Protein AF-A0A087EDZ1-F1 (afdb_monomer_lite)

Secondary structure (DSSP, 8-state):
-----HHHHHHHTT--TT-TTHHHHHHHHHHHHHHHHHHHHHTTS---HHHHHHHHHHHHHHTTPPPTT-TTPPPPPHHHHHHHHHHHHHHHHHHHHHHHHHHHT-HHHHHHHHHHHHHHHHHHHHHHS-TTS--THHHHHHHIIIIIHHHHHHHHTT--PPP------PPPPPPPP------

pLDDT: mean 78.23, std 20.85, range [36.56, 98.38]

Structure (mmCIF, N/CA/C/O backbone):
data_AF-A0A087EDZ1-F1
#
_entry.id   AF-A0A087EDZ1-F1
#
loop_
_atom_site.group_PDB
_atom_site.id
_atom_site.type_symbol
_atom_site.label_atom_id
_atom_site.label_alt_id
_atom_site.label_comp_id
_atom_site.label_asym_id
_atom_site.label_entity_id
_atom_site.label_seq_id
_atom_site.pdbx_PDB_ins_code
_atom_site.Cartn_x
_atom_site.Cartn_y
_atom_site.Cartn_z
_atom_site.occupancy
_atom_site.B_iso_or_equiv
_atom_site.auth_seq_id
_atom_site.auth_comp_id
_atom_site.auth_asym_id
_atom_site.auth_atom_id
_atom_site.pdbx_PDB_model_num
ATOM 1 N N . MET A 1 1 ? 0.185 36.644 -2.643 1.00 51.53 1 MET A N 1
ATOM 2 C CA . MET A 1 1 ? -0.564 35.379 -2.513 1.00 51.53 1 MET A CA 1
ATOM 3 C C . MET A 1 1 ? -0.133 34.746 -1.208 1.00 51.53 1 MET A C 1
ATOM 5 O O . MET A 1 1 ? 1.006 34.309 -1.118 1.00 51.53 1 MET A O 1
ATOM 9 N N . THR A 1 2 ? -0.971 34.810 -0.178 1.00 64.31 2 THR A N 1
ATOM 10 C CA . THR A 1 2 ? -0.714 34.125 1.093 1.00 64.31 2 THR A CA 1
ATOM 11 C C . THR A 1 2 ? -0.759 32.626 0.812 1.00 64.31 2 THR A C 1
ATOM 13 O O . THR A 1 2 ? -1.761 32.136 0.297 1.00 64.31 2 THR A O 1
ATOM 16 N N . SER A 1 3 ? 0.346 31.916 1.033 1.00 78.31 3 SER A N 1
ATOM 17 C CA . SER A 1 3 ? 0.372 30.458 0.917 1.00 78.31 3 SER A CA 1
ATOM 18 C C . SER A 1 3 ? -0.489 29.879 2.035 1.00 78.31 3 SER A C 1
ATOM 20 O O . SER A 1 3 ? -0.135 30.048 3.200 1.00 78.31 3 SER A O 1
ATOM 22 N N . MET A 1 4 ? -1.602 29.233 1.691 1.00 77.19 4 MET A N 1
ATOM 23 C CA . MET A 1 4 ? -2.371 28.451 2.662 1.00 77.19 4 MET A CA 1
ATOM 24 C C . MET A 1 4 ? -1.485 27.341 3.230 1.00 77.19 4 MET A C 1
ATOM 26 O O . MET A 1 4 ? -0.709 26.722 2.489 1.00 77.19 4 MET A O 1
ATOM 30 N N . SER A 1 5 ? -1.582 27.099 4.533 1.00 83.31 5 SER A N 1
ATOM 31 C CA . SER A 1 5 ? -0.897 25.979 5.172 1.00 83.31 5 SER A CA 1
ATOM 32 C C . SER A 1 5 ? -1.494 24.642 4.701 1.00 83.31 5 SER A C 1
ATOM 34 O O . SER A 1 5 ? -2.606 24.580 4.173 1.00 83.31 5 SER A O 1
ATOM 36 N N . ALA A 1 6 ? -0.760 23.540 4.883 1.00 78.00 6 ALA A N 1
ATOM 37 C CA . ALA A 1 6 ? -1.267 22.208 4.541 1.00 78.00 6 ALA A CA 1
ATOM 38 C C . ALA A 1 6 ? -2.524 21.837 5.353 1.00 78.00 6 ALA A C 1
ATOM 40 O O . ALA A 1 6 ? -3.406 21.154 4.841 1.00 78.00 6 ALA A O 1
ATOM 41 N N . GLU A 1 7 ? -2.614 22.320 6.593 1.00 80.44 7 GLU A N 1
ATOM 42 C CA . GLU A 1 7 ? -3.755 22.111 7.488 1.00 80.44 7 GLU A CA 1
ATOM 43 C C . GLU A 1 7 ? -4.976 22.914 7.026 1.00 80.44 7 GLU A C 1
ATOM 45 O O . GLU A 1 7 ? -6.077 22.375 6.965 1.00 80.44 7 GLU A O 1
ATOM 50 N N . GLU A 1 8 ? -4.779 24.168 6.608 1.00 82.75 8 GLU A N 1
ATOM 51 C CA . GLU A 1 8 ? -5.844 25.007 6.042 1.00 82.75 8 GLU A CA 1
ATOM 52 C C . GLU A 1 8 ? -6.384 24.423 4.729 1.00 82.75 8 GLU A C 1
ATOM 54 O O . GLU A 1 8 ? -7.592 24.415 4.502 1.00 82.75 8 GLU A O 1
ATOM 59 N N . LEU A 1 9 ? -5.505 23.873 3.883 1.00 84.19 9 LEU A N 1
ATOM 60 C CA . LEU A 1 9 ? -5.895 23.171 2.656 1.00 84.19 9 LEU A CA 1
ATOM 61 C C . LEU A 1 9 ? -6.645 21.862 2.930 1.00 84.19 9 LEU A C 1
ATOM 63 O O . LEU A 1 9 ? -7.529 21.490 2.158 1.00 84.19 9 LEU A O 1
ATOM 67 N N . ALA A 1 10 ? -6.279 21.137 3.989 1.00 82.88 10 ALA A N 1
ATOM 68 C CA . ALA A 1 10 ? -6.987 19.928 4.392 1.00 82.88 10 ALA A CA 1
ATOM 69 C C . ALA A 1 10 ? -8.393 20.271 4.905 1.00 82.88 10 ALA A C 1
ATOM 71 O O . ALA A 1 10 ? -9.369 19.677 4.444 1.00 82.88 10 ALA A O 1
ATOM 72 N N . ALA A 1 11 ? -8.501 21.286 5.766 1.00 84.56 11 ALA A N 1
ATOM 73 C CA . ALA A 1 11 ? -9.771 21.760 6.304 1.00 84.56 11 ALA A CA 1
ATOM 74 C C . ALA A 1 11 ? -10.723 22.266 5.204 1.00 84.56 11 ALA A C 1
ATOM 76 O O . ALA A 1 11 ? -11.896 21.900 5.205 1.00 84.56 11 ALA A O 1
ATOM 77 N N . ASP A 1 12 ? -10.219 23.028 4.225 1.00 87.81 12 ASP A N 1
ATOM 78 C CA . ASP A 1 12 ? -10.995 23.490 3.057 1.00 87.81 12 ASP A CA 1
ATOM 79 C C . ASP A 1 12 ? -11.582 22.322 2.241 1.00 87.81 12 ASP A C 1
ATOM 81 O O . ASP A 1 12 ? -12.696 22.389 1.726 1.00 87.81 12 ASP A O 1
ATOM 85 N N . ARG A 1 13 ? -10.866 21.194 2.194 1.00 83.81 13 ARG A N 1
ATOM 86 C CA . ARG A 1 13 ? -11.307 19.958 1.529 1.00 83.81 13 ARG A CA 1
ATOM 87 C C . ARG A 1 13 ? -12.157 19.048 2.420 1.00 83.81 13 ARG A C 1
ATOM 89 O O . ARG A 1 13 ? -12.469 17.931 2.006 1.00 83.81 13 ARG A O 1
ATOM 96 N N . GLY A 1 14 ? -12.515 19.494 3.625 1.00 84.19 14 GLY A N 1
ATOM 97 C CA . GLY A 1 14 ? -13.276 18.706 4.596 1.00 84.19 14 GLY A CA 1
ATOM 98 C C . GLY A 1 14 ? -12.502 17.514 5.165 1.00 84.19 14 GLY A C 1
ATOM 99 O O . GLY A 1 14 ? -13.115 16.523 5.557 1.00 84.19 14 GLY A O 1
ATOM 100 N N . ILE A 1 15 ? -11.168 17.574 5.171 1.00 85.50 15 ILE A N 1
ATOM 101 C CA . ILE A 1 15 ? -10.295 16.530 5.716 1.00 85.50 15 ILE A CA 1
ATOM 102 C C . ILE A 1 15 ? -9.883 16.932 7.130 1.00 85.50 15 ILE A C 1
ATOM 104 O O . ILE A 1 15 ? -9.154 17.907 7.317 1.00 85.50 15 ILE A O 1
ATOM 108 N N . ASP A 1 16 ? -10.299 16.141 8.116 1.00 86.88 16 ASP A N 1
ATOM 109 C CA . ASP A 1 16 ? -9.784 16.253 9.477 1.00 86.88 16 ASP A CA 1
ATOM 110 C C . ASP A 1 16 ? -8.459 15.490 9.599 1.00 86.88 16 ASP A C 1
ATOM 112 O O . ASP A 1 16 ? -8.420 14.261 9.610 1.00 86.88 16 ASP A O 1
ATOM 116 N N . VAL A 1 17 ? -7.354 16.231 9.690 1.00 84.31 17 VAL A N 1
ATOM 117 C CA . VAL A 1 17 ? -5.999 15.669 9.837 1.00 84.31 17 VAL A CA 1
ATOM 118 C C . VAL A 1 17 ? -5.759 14.998 11.192 1.00 84.31 17 VAL A C 1
ATOM 120 O O . VAL A 1 17 ? -4.764 14.285 11.350 1.00 84.31 17 VAL A O 1
ATOM 123 N N . ASN A 1 18 ? -6.645 15.227 12.163 1.00 86.06 18 ASN A N 1
ATOM 124 C CA . ASN A 1 18 ? -6.588 14.612 13.483 1.00 86.06 18 ASN A CA 1
ATOM 125 C C . ASN A 1 18 ? -7.503 13.389 13.603 1.00 86.06 18 ASN A C 1
ATOM 127 O O . ASN A 1 18 ? -7.476 12.738 14.645 1.00 86.06 18 ASN A O 1
ATOM 131 N N . ASP A 1 19 ? -8.266 13.046 12.559 1.00 89.12 19 ASP A N 1
ATOM 132 C CA . ASP A 1 19 ? -9.108 11.854 12.564 1.00 89.12 19 ASP A CA 1
ATOM 133 C C . ASP A 1 19 ? -8.231 10.590 12.686 1.00 89.12 19 ASP A C 1
ATOM 135 O O . ASP A 1 19 ? -7.437 10.294 11.781 1.00 89.12 19 ASP A O 1
ATOM 139 N N . PRO A 1 20 ? -8.369 9.802 13.771 1.00 89.75 20 PRO A N 1
ATOM 140 C CA . PRO A 1 20 ? -7.596 8.580 13.962 1.00 89.75 20 PRO A CA 1
ATOM 141 C C . PRO A 1 20 ? -7.902 7.510 12.908 1.00 89.75 20 PRO A C 1
ATOM 143 O O . PRO A 1 20 ? -7.137 6.555 12.787 1.00 89.75 20 PRO A O 1
ATOM 146 N N . MET A 1 21 ? -8.978 7.646 12.127 1.00 91.62 21 MET A N 1
ATOM 147 C CA . MET A 1 21 ? -9.319 6.754 11.016 1.00 91.62 21 MET A CA 1
ATOM 148 C C . MET A 1 21 ? -8.681 7.171 9.687 1.00 91.62 21 MET A C 1
ATOM 150 O O . MET A 1 21 ? -8.586 6.347 8.771 1.00 91.62 21 MET A O 1
ATOM 154 N N . LEU A 1 22 ? -8.194 8.411 9.567 1.00 92.50 22 LEU A N 1
ATOM 155 C CA . LEU A 1 22 ? -7.619 8.939 8.329 1.00 92.50 22 LEU A CA 1
ATOM 156 C C . LEU A 1 22 ? -6.490 8.058 7.755 1.00 92.50 22 LEU A C 1
ATOM 158 O O . LEU A 1 22 ? -6.500 7.818 6.541 1.00 92.50 22 LEU A O 1
ATOM 162 N N . PRO A 1 23 ? -5.547 7.508 8.553 1.00 94.56 23 PRO A N 1
ATOM 163 C CA . PRO A 1 23 ? -4.495 6.646 8.016 1.00 94.56 23 PRO A CA 1
ATOM 164 C C . PRO A 1 23 ? -5.007 5.400 7.291 1.00 94.56 23 PRO A C 1
ATOM 166 O O . PRO A 1 23 ? -4.379 4.976 6.321 1.00 94.56 23 PRO A O 1
ATOM 169 N N . LEU A 1 24 ? -6.144 4.831 7.711 1.00 94.62 24 LEU A N 1
ATOM 170 C CA . LEU A 1 24 ? -6.744 3.666 7.056 1.00 94.62 24 LEU A CA 1
ATOM 171 C C . LEU A 1 24 ? -7.143 3.996 5.612 1.00 94.62 24 LEU A C 1
ATOM 173 O O . LEU A 1 24 ? -6.886 3.213 4.699 1.00 94.62 24 LEU A O 1
ATOM 177 N N . LYS A 1 25 ? -7.723 5.177 5.386 1.00 94.06 25 LYS A N 1
ATOM 178 C CA . LYS A 1 25 ? -8.086 5.644 4.044 1.00 94.06 25 LYS A CA 1
ATOM 179 C C . LYS A 1 25 ? -6.847 6.000 3.225 1.00 94.06 25 LYS A C 1
ATOM 181 O O . LYS A 1 25 ? -6.674 5.508 2.109 1.00 94.06 25 LYS A O 1
ATOM 186 N N . VAL A 1 26 ? -5.951 6.804 3.801 1.00 95.44 26 VAL A N 1
ATOM 187 C CA . VAL A 1 26 ? -4.753 7.285 3.100 1.00 95.44 26 VAL A CA 1
ATOM 188 C C . VAL A 1 26 ? -3.857 6.117 2.683 1.00 95.44 26 VAL A C 1
ATOM 190 O O . VAL A 1 26 ? -3.381 6.101 1.554 1.00 95.44 26 VAL A O 1
ATOM 193 N N . ALA A 1 27 ? -3.653 5.102 3.528 1.00 97.19 27 ALA A N 1
ATOM 194 C CA . ALA A 1 27 ? -2.810 3.956 3.180 1.00 97.19 27 ALA A CA 1
ATOM 195 C C . ALA A 1 27 ? -3.306 3.212 1.924 1.00 97.19 27 ALA A C 1
ATOM 197 O O . ALA A 1 27 ? -2.503 2.896 1.040 1.00 97.19 27 ALA A O 1
ATOM 198 N N . ALA A 1 28 ? -4.618 2.980 1.809 1.00 96.75 28 ALA A N 1
ATOM 199 C CA . ALA A 1 28 ? -5.206 2.351 0.627 1.00 96.75 28 ALA A CA 1
ATOM 200 C C . ALA A 1 28 ? -5.050 3.212 -0.629 1.00 96.75 28 ALA A C 1
ATOM 202 O O . ALA A 1 28 ? -4.665 2.702 -1.685 1.00 96.75 28 ALA A O 1
ATOM 203 N N . GLU A 1 29 ? -5.304 4.517 -0.520 1.00 97.12 29 GLU A N 1
ATOM 204 C CA . GLU A 1 29 ? -5.149 5.454 -1.635 1.00 97.12 29 GLU A CA 1
ATOM 205 C C . GLU A 1 29 ? -3.694 5.505 -2.116 1.00 97.12 29 GLU A C 1
ATOM 207 O O . GLU A 1 29 ? -3.423 5.363 -3.312 1.00 97.12 29 GLU A O 1
ATOM 212 N N . ARG A 1 30 ? -2.735 5.627 -1.189 1.00 98.19 30 ARG A N 1
ATOM 213 C CA . ARG A 1 30 ? -1.302 5.661 -1.511 1.00 98.19 30 ARG A CA 1
ATOM 214 C C . ARG A 1 30 ? -0.858 4.382 -2.213 1.00 98.19 30 ARG A C 1
ATOM 216 O O . ARG A 1 30 ? -0.194 4.467 -3.247 1.00 98.19 30 ARG A O 1
ATOM 223 N N . LEU A 1 31 ? -1.262 3.210 -1.717 1.00 98.38 31 LEU A N 1
ATOM 224 C CA . LEU A 1 31 ? -0.940 1.941 -2.372 1.00 98.38 31 LEU A CA 1
ATOM 225 C C . LEU A 1 31 ? -1.574 1.834 -3.762 1.00 98.38 31 LEU A C 1
ATOM 227 O O . LEU A 1 31 ? -0.902 1.408 -4.700 1.00 98.38 31 LEU A O 1
ATOM 231 N N . SER A 1 32 ? -2.831 2.255 -3.908 1.00 97.94 32 SER A N 1
ATOM 232 C CA . SER A 1 32 ? -3.552 2.213 -5.186 1.00 97.94 32 SER A CA 1
ATOM 233 C C . SER A 1 32 ? -2.847 3.041 -6.263 1.00 97.94 32 SER A C 1
ATOM 235 O O . SER A 1 32 ? -2.673 2.569 -7.388 1.00 97.94 32 SER A O 1
ATOM 237 N N . ILE A 1 33 ? -2.370 4.239 -5.910 1.00 97.88 33 ILE A N 1
ATOM 238 C CA . ILE A 1 33 ? -1.631 5.118 -6.828 1.00 97.88 33 ILE A CA 1
ATOM 239 C C . ILE A 1 33 ? -0.288 4.497 -7.217 1.00 97.88 33 ILE A C 1
ATOM 241 O O . ILE A 1 33 ? 0.016 4.381 -8.403 1.00 97.88 33 ILE A O 1
ATOM 245 N N . VAL A 1 34 ? 0.516 4.074 -6.239 1.00 98.00 34 VAL A N 1
ATOM 246 C CA . VAL A 1 34 ? 1.853 3.504 -6.494 1.00 98.00 34 VAL A CA 1
ATOM 247 C C . VAL A 1 34 ? 1.750 2.242 -7.346 1.00 98.00 34 VAL A C 1
ATOM 249 O O . VAL A 1 34 ? 2.518 2.069 -8.293 1.00 98.00 34 VAL A O 1
ATOM 252 N N . ARG A 1 35 ? 0.776 1.377 -7.046 1.00 97.44 35 ARG A N 1
ATOM 253 C CA . ARG A 1 35 ? 0.480 0.180 -7.837 1.00 97.44 35 ARG A CA 1
ATOM 254 C C . ARG A 1 35 ? 0.146 0.541 -9.283 1.00 97.44 35 ARG A C 1
ATOM 256 O O . ARG A 1 35 ? 0.673 -0.094 -10.192 1.00 97.44 35 ARG A O 1
ATOM 263 N N . TYR A 1 36 ? -0.712 1.539 -9.500 1.00 96.75 36 TYR A N 1
ATOM 264 C CA . TYR A 1 36 ? -1.082 1.982 -10.845 1.00 96.75 36 TYR A CA 1
ATOM 265 C C . TYR A 1 36 ? 0.125 2.525 -11.618 1.00 96.75 36 TYR A C 1
ATOM 267 O O . TYR A 1 36 ? 0.356 2.126 -12.756 1.00 96.75 36 TYR A O 1
ATOM 275 N N . VAL A 1 37 ? 0.940 3.373 -10.987 1.00 96.25 37 VAL A N 1
ATOM 276 C CA . VAL A 1 37 ? 2.177 3.876 -11.601 1.00 96.25 37 VAL A CA 1
ATOM 277 C C . VAL A 1 37 ? 3.100 2.717 -11.975 1.00 96.25 37 VAL A C 1
ATOM 279 O O . VAL A 1 37 ? 3.597 2.665 -13.097 1.00 96.25 37 VAL A O 1
ATOM 282 N N . PHE A 1 38 ? 3.290 1.751 -11.073 1.00 95.88 38 PHE A N 1
ATOM 283 C CA . PHE A 1 38 ? 4.117 0.579 -11.349 1.00 95.88 38 PHE A CA 1
ATOM 284 C C . PHE A 1 38 ? 3.598 -0.243 -12.531 1.00 95.88 38 PHE A C 1
ATOM 286 O O . PHE A 1 38 ? 4.391 -0.645 -13.379 1.00 95.88 38 PHE A O 1
ATOM 293 N N . LEU A 1 39 ? 2.280 -0.469 -12.595 1.00 94.56 39 LEU A N 1
ATOM 294 C CA . LEU A 1 39 ? 1.630 -1.190 -13.688 1.00 94.56 39 LEU A CA 1
ATOM 295 C C . LEU A 1 39 ? 1.997 -0.565 -15.041 1.00 94.56 39 LEU A C 1
ATOM 297 O O . LEU A 1 39 ? 2.510 -1.264 -15.911 1.00 94.56 39 LEU A O 1
ATOM 301 N N . VAL A 1 40 ? 1.846 0.755 -15.172 1.00 92.44 40 VAL A N 1
ATOM 302 C CA . VAL A 1 40 ? 2.175 1.479 -16.410 1.00 92.44 40 VAL A CA 1
ATOM 303 C C . VAL A 1 40 ? 3.664 1.352 -16.769 1.00 92.44 40 VAL A C 1
ATOM 305 O O . VAL A 1 40 ? 4.000 1.214 -17.944 1.00 92.44 40 VAL A O 1
ATOM 308 N N . GLN A 1 41 ? 4.570 1.335 -15.784 1.00 90.12 41 GLN A N 1
ATOM 309 C CA . GLN A 1 41 ? 6.009 1.173 -16.046 1.00 90.12 41 GLN A CA 1
ATOM 310 C C . GLN A 1 41 ? 6.382 -0.223 -16.566 1.00 90.12 41 GLN A C 1
ATOM 312 O O . GLN A 1 41 ? 7.341 -0.362 -17.326 1.00 90.12 41 GLN A O 1
ATOM 317 N N . VAL A 1 42 ? 5.643 -1.268 -16.177 1.00 88.75 42 VAL A N 1
ATOM 318 C CA . VAL A 1 42 ? 5.933 -2.654 -16.593 1.00 88.75 42 VAL A CA 1
ATOM 319 C C . VAL A 1 42 ? 5.113 -3.118 -17.804 1.00 88.75 42 VAL A C 1
ATOM 321 O O . VAL A 1 42 ? 5.398 -4.185 -18.348 1.00 88.75 42 VAL A O 1
ATOM 324 N N . GLU A 1 43 ? 4.136 -2.325 -18.259 1.00 78.31 43 GLU A N 1
ATOM 325 C CA . GLU A 1 43 ? 3.252 -2.628 -19.400 1.00 78.31 43 GLU A CA 1
ATOM 326 C C . GLU A 1 43 ? 3.939 -2.542 -20.776 1.00 78.31 43 GLU A C 1
ATOM 328 O O . GLU A 1 43 ? 3.461 -3.134 -21.743 1.00 78.31 43 GLU A O 1
ATOM 333 N N . GLY A 1 44 ? 5.097 -1.882 -20.881 1.00 71.56 44 GLY A N 1
ATOM 334 C CA . GLY A 1 44 ? 5.864 -1.767 -22.133 1.00 71.56 44 GLY A CA 1
ATOM 335 C C . GLY A 1 44 ? 6.502 -3.072 -22.646 1.00 71.56 44 GLY A C 1
ATOM 336 O O . GLY A 1 44 ? 7.204 -3.052 -23.657 1.00 71.56 44 GLY A O 1
ATOM 337 N N . GLY A 1 45 ? 6.294 -4.208 -21.968 1.00 71.06 45 GLY A N 1
ATOM 338 C CA . GLY A 1 45 ? 6.838 -5.517 -22.332 1.00 71.06 45 GLY A CA 1
ATOM 339 C C . GLY A 1 45 ? 6.240 -6.668 -21.515 1.00 71.06 45 GLY A C 1
ATOM 340 O O . GLY A 1 45 ? 5.249 -6.521 -20.807 1.00 71.06 45 GLY A O 1
ATOM 341 N N . ILE A 1 46 ? 6.841 -7.859 -21.601 1.00 76.94 46 ILE A N 1
ATOM 342 C CA . ILE A 1 46 ? 6.424 -9.002 -20.777 1.00 76.94 46 ILE A CA 1
ATOM 343 C C . ILE A 1 46 ? 6.949 -8.782 -19.357 1.00 76.94 46 ILE A C 1
ATOM 345 O O . ILE A 1 46 ? 8.116 -9.069 -19.082 1.00 76.94 46 ILE A O 1
ATOM 349 N N . ALA A 1 47 ? 6.079 -8.328 -18.451 1.00 84.50 47 ALA A N 1
ATOM 350 C CA . ALA A 1 47 ? 6.417 -8.205 -17.035 1.00 84.50 47 ALA A CA 1
ATOM 351 C C . ALA A 1 47 ? 7.014 -9.519 -16.505 1.00 84.50 47 ALA A C 1
ATOM 353 O O . ALA A 1 47 ? 6.487 -10.610 -16.772 1.00 84.50 47 ALA A O 1
ATOM 354 N N . SER A 1 48 ? 8.107 -9.415 -15.754 1.00 89.12 48 SER A N 1
ATOM 355 C CA . SER A 1 48 ? 8.761 -10.551 -15.115 1.00 89.12 48 SER A CA 1
ATOM 356 C C . SER A 1 48 ? 7.851 -11.187 -14.060 1.00 89.12 48 SER A C 1
ATOM 358 O O . SER A 1 48 ? 6.926 -10.562 -13.541 1.00 89.12 48 SER A O 1
ATOM 360 N N . ALA A 1 49 ? 8.132 -12.439 -13.691 1.00 90.12 49 ALA A N 1
ATOM 361 C CA . ALA A 1 49 ? 7.372 -13.122 -12.644 1.00 90.12 49 ALA A CA 1
ATOM 362 C C . ALA A 1 49 ? 7.389 -12.359 -11.303 1.00 90.12 49 ALA A C 1
ATOM 364 O O . ALA A 1 49 ? 6.399 -12.380 -10.582 1.00 90.12 49 ALA A O 1
ATOM 365 N N . ALA A 1 50 ? 8.486 -11.661 -10.983 1.00 88.00 50 ALA A N 1
ATOM 366 C CA . ALA A 1 50 ? 8.590 -10.868 -9.759 1.00 88.00 50 ALA A CA 1
ATOM 367 C C . ALA A 1 50 ? 7.699 -9.617 -9.804 1.00 88.00 50 ALA A C 1
ATOM 369 O O . ALA A 1 50 ? 7.010 -9.332 -8.831 1.00 88.00 50 ALA A O 1
ATOM 370 N N . GLN A 1 51 ? 7.666 -8.928 -10.948 1.00 92.75 51 GLN A N 1
ATOM 371 C CA . GLN A 1 51 ? 6.819 -7.751 -11.168 1.00 92.75 51 GLN A CA 1
ATOM 372 C C . GLN A 1 51 ? 5.327 -8.112 -11.114 1.00 92.75 51 GLN A C 1
ATOM 374 O O . GLN A 1 51 ? 4.526 -7.392 -10.528 1.00 92.75 51 GLN A O 1
ATOM 379 N N . ARG A 1 52 ? 4.940 -9.264 -11.675 1.00 92.56 52 ARG A N 1
ATOM 380 C CA . ARG A 1 52 ? 3.555 -9.755 -11.567 1.00 92.56 52 ARG A CA 1
ATOM 381 C C . ARG A 1 52 ? 3.197 -10.130 -10.135 1.00 92.56 52 ARG A C 1
ATOM 383 O O . ARG A 1 52 ? 2.146 -9.736 -9.651 1.00 92.56 52 ARG A O 1
ATOM 390 N N . ALA A 1 53 ? 4.089 -10.836 -9.441 1.00 90.62 53 ALA A N 1
ATOM 391 C CA . ALA A 1 53 ? 3.856 -11.235 -8.058 1.00 90.62 53 ALA A CA 1
ATOM 392 C C . ALA A 1 53 ? 3.728 -10.030 -7.107 1.00 90.62 53 ALA A C 1
ATOM 394 O O . ALA A 1 53 ? 2.927 -10.080 -6.175 1.00 90.62 53 ALA A O 1
ATOM 395 N N . SER A 1 54 ? 4.485 -8.944 -7.320 1.00 93.12 54 SER A N 1
ATOM 396 C CA . SER A 1 54 ? 4.342 -7.726 -6.510 1.00 93.12 54 SER A CA 1
ATOM 397 C C . SER A 1 54 ? 3.006 -7.020 -6.761 1.00 93.12 54 SER A C 1
ATOM 399 O O . SER A 1 54 ? 2.372 -6.587 -5.797 1.00 93.12 54 SER A O 1
ATOM 401 N N . LEU A 1 55 ? 2.537 -6.971 -8.014 1.00 94.31 55 LEU A N 1
ATOM 402 C CA . LEU A 1 55 ? 1.200 -6.471 -8.357 1.00 94.31 55 LEU A CA 1
ATOM 403 C C . LEU A 1 55 ? 0.100 -7.317 -7.704 1.00 94.31 55 LEU A C 1
ATOM 405 O O . LEU A 1 55 ? -0.738 -6.768 -6.990 1.00 94.31 55 LEU A O 1
ATOM 409 N N . GLU A 1 56 ? 0.152 -8.642 -7.851 1.00 92.50 56 GLU A N 1
ATOM 410 C CA . GLU A 1 56 ? -0.811 -9.562 -7.228 1.00 92.50 56 GLU A CA 1
ATOM 411 C C . GLU A 1 56 ? -0.845 -9.422 -5.700 1.00 92.50 56 GLU A C 1
ATOM 413 O O . GLU A 1 56 ? -1.915 -9.460 -5.094 1.00 92.50 56 GLU A O 1
ATOM 418 N N . TYR A 1 57 ? 0.312 -9.225 -5.059 1.00 92.38 57 TYR A N 1
ATOM 419 C CA . TYR A 1 57 ? 0.366 -8.997 -3.617 1.00 92.38 57 TYR A CA 1
ATOM 420 C C . TYR A 1 57 ? -0.289 -7.667 -3.222 1.00 92.38 57 TYR A C 1
ATOM 422 O O . TYR A 1 57 ? -1.068 -7.632 -2.268 1.00 92.38 57 TYR A O 1
ATOM 430 N N . SER A 1 58 ? -0.015 -6.590 -3.964 1.00 95.38 58 SER A N 1
ATOM 431 C CA . SER A 1 58 ? -0.658 -5.294 -3.725 1.00 95.38 58 SER A CA 1
ATOM 432 C C . SER A 1 58 ? -2.179 -5.361 -3.907 1.00 95.38 58 SER A C 1
ATOM 434 O O . SER A 1 58 ? -2.915 -4.857 -3.059 1.00 95.38 58 SER A O 1
ATOM 436 N N . ASP A 1 59 ? -2.656 -6.083 -4.926 1.00 94.69 59 ASP A N 1
ATOM 437 C CA . ASP A 1 59 ? -4.081 -6.365 -5.116 1.00 94.69 59 ASP A CA 1
ATOM 438 C C . ASP A 1 59 ? -4.665 -7.146 -3.950 1.00 94.69 59 ASP A C 1
ATOM 440 O O . ASP A 1 59 ? -5.695 -6.763 -3.408 1.00 94.69 59 ASP A O 1
ATOM 444 N N . ALA A 1 60 ? -4.000 -8.213 -3.510 1.00 89.00 60 ALA A N 1
ATOM 445 C CA . ALA A 1 60 ? -4.483 -9.028 -2.402 1.00 89.00 60 ALA A CA 1
ATOM 446 C C . ALA A 1 60 ? -4.655 -8.225 -1.100 1.00 89.00 60 ALA A C 1
ATOM 448 O O . ALA A 1 60 ? -5.539 -8.542 -0.304 1.00 89.00 60 ALA A O 1
ATOM 449 N N . VAL A 1 61 ? -3.830 -7.195 -0.877 1.00 91.88 61 VAL A N 1
ATOM 450 C CA . VAL A 1 61 ? -3.959 -6.296 0.281 1.00 91.88 61 VAL A CA 1
ATOM 451 C C . VAL A 1 61 ? -5.127 -5.319 0.120 1.00 91.88 61 VAL A C 1
ATOM 453 O O . VAL A 1 61 ? -5.841 -5.081 1.099 1.00 91.88 61 VAL A O 1
ATOM 456 N N . LEU A 1 62 ? -5.331 -4.781 -1.086 1.00 92.62 62 LEU A N 1
ATOM 457 C CA . LEU A 1 62 ? -6.401 -3.823 -1.396 1.00 92.62 62 LEU A CA 1
ATOM 458 C C . LEU A 1 62 ? -7.779 -4.478 -1.550 1.00 92.62 62 LEU A C 1
ATOM 460 O O . LEU A 1 62 ? -8.800 -3.837 -1.305 1.00 92.62 62 LEU A O 1
ATOM 464 N N . ILE A 1 63 ? -7.837 -5.753 -1.938 1.00 88.44 63 ILE A N 1
ATOM 465 C CA . ILE A 1 63 ? -9.098 -6.478 -2.080 1.00 88.44 63 ILE A CA 1
ATOM 466 C C . ILE A 1 63 ? -9.819 -6.524 -0.729 1.00 88.44 63 ILE A C 1
ATOM 468 O O . ILE A 1 63 ? -9.281 -6.956 0.298 1.00 88.44 63 ILE A O 1
ATOM 472 N N . GLY A 1 64 ? -11.076 -6.076 -0.752 1.00 86.94 64 GLY A N 1
ATOM 473 C CA . GLY A 1 64 ? -11.922 -5.994 0.432 1.00 86.94 64 GLY A CA 1
ATOM 474 C C . GLY A 1 64 ? -11.343 -5.081 1.508 1.00 86.94 64 GLY A C 1
ATOM 475 O O . GLY A 1 64 ? -11.501 -5.398 2.685 1.00 86.94 64 GLY A O 1
ATOM 476 N N . TRP A 1 65 ? -10.602 -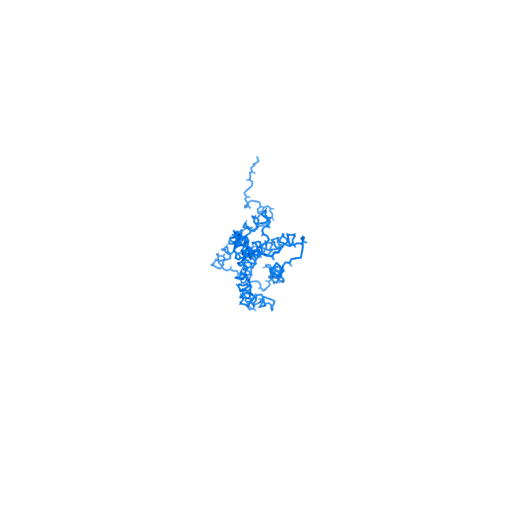4.030 1.134 1.00 92.56 65 TRP A N 1
ATOM 477 C CA . TRP A 1 65 ? -10.220 -2.979 2.075 1.00 92.56 65 TRP A CA 1
ATOM 478 C C . TRP A 1 65 ? -11.481 -2.403 2.732 1.00 92.56 65 TRP A C 1
ATOM 480 O O . TRP A 1 65 ? -12.448 -2.140 2.017 1.00 92.56 65 TRP A O 1
ATOM 490 N N . PRO A 1 66 ? -11.515 -2.263 4.065 1.00 89.94 66 PRO A N 1
ATOM 491 C CA . PRO A 1 66 ? -12.722 -1.835 4.752 1.00 89.94 66 PRO A CA 1
ATOM 492 C C . PRO A 1 66 ? -12.956 -0.329 4.624 1.00 89.94 66 PRO A C 1
ATOM 494 O O . PRO A 1 66 ? -12.009 0.461 4.602 1.00 89.94 66 PRO A O 1
ATOM 497 N N . ASP A 1 67 ? -14.226 0.060 4.650 1.00 88.56 67 ASP A N 1
ATOM 498 C CA . ASP A 1 67 ? -14.606 1.442 4.920 1.00 88.56 67 ASP A CA 1
ATOM 499 C C . ASP A 1 67 ? -14.359 1.780 6.399 1.00 88.56 67 ASP A C 1
ATOM 501 O O . ASP A 1 67 ? -14.442 0.914 7.275 1.00 88.56 67 ASP A O 1
ATOM 505 N N . ALA A 1 68 ? -14.038 3.042 6.694 1.00 87.31 68 ALA A N 1
ATOM 506 C CA . ALA A 1 68 ? -13.692 3.486 8.048 1.00 87.31 68 ALA A CA 1
ATOM 507 C C . ALA A 1 68 ? -14.857 3.376 9.053 1.00 87.31 68 ALA A C 1
ATOM 509 O O . ALA A 1 68 ? -14.624 3.308 10.258 1.00 87.31 68 ALA A O 1
ATOM 510 N N . ASP A 1 69 ? -16.095 3.356 8.562 1.00 87.25 69 ASP A N 1
ATOM 511 C CA . ASP A 1 69 ? -17.331 3.182 9.328 1.00 87.25 69 ASP A CA 1
ATOM 512 C C . ASP A 1 69 ? -17.812 1.720 9.383 1.00 87.25 69 ASP A C 1
ATOM 514 O O . ASP A 1 69 ? -18.846 1.430 9.991 1.00 87.25 69 ASP A O 1
ATOM 518 N N . SER A 1 70 ? -17.059 0.784 8.793 1.00 88.69 70 SER A N 1
ATOM 519 C CA . SER A 1 70 ? -17.373 -0.645 8.834 1.00 88.69 70 SER A CA 1
ATOM 520 C C . SER A 1 70 ? -17.379 -1.183 10.273 1.00 88.69 70 SER A C 1
ATOM 522 O O . SER A 1 70 ? -16.463 -0.892 11.044 1.00 88.69 70 SER A O 1
ATOM 524 N N . PRO A 1 71 ? -18.335 -2.057 10.647 1.00 84.94 71 PRO A N 1
ATOM 525 C CA . PRO A 1 71 ? -18.356 -2.687 11.970 1.00 84.94 71 PRO A CA 1
ATOM 526 C C . PRO A 1 71 ? -17.162 -3.623 12.220 1.00 84.94 71 PRO A C 1
ATOM 528 O O . PRO A 1 71 ? -16.894 -3.987 13.362 1.00 84.94 71 PRO A O 1
ATOM 531 N N . GLU A 1 72 ? -16.451 -4.034 11.166 1.00 82.69 72 GLU A N 1
ATOM 532 C CA . GLU A 1 72 ? -15.233 -4.846 11.264 1.00 82.69 72 GLU A CA 1
ATOM 533 C C . GLU A 1 72 ? -13.981 -4.005 11.561 1.00 82.69 72 GLU A C 1
ATOM 535 O O . GLU A 1 72 ? -12.896 -4.566 11.726 1.00 82.69 72 GLU A O 1
ATOM 540 N N . VAL A 1 73 ? -14.104 -2.675 11.572 1.00 90.12 73 VAL A N 1
ATOM 541 C CA . VAL A 1 73 ? -13.009 -1.743 11.831 1.00 90.12 73 VAL A CA 1
ATOM 542 C C . VAL A 1 73 ? -13.071 -1.269 13.275 1.00 90.12 73 VAL A C 1
ATOM 544 O O . VAL A 1 73 ? -14.063 -0.700 13.730 1.00 90.12 73 VAL A O 1
ATOM 547 N N . ILE A 1 74 ? -11.985 -1.501 14.006 1.00 91.00 74 ILE A N 1
ATOM 548 C CA . ILE A 1 74 ? -11.838 -1.015 15.374 1.00 91.00 74 ILE A CA 1
ATOM 549 C C . ILE A 1 74 ? -11.253 0.395 15.375 1.00 91.00 74 ILE A C 1
ATOM 551 O O . ILE A 1 74 ? -10.392 0.735 14.561 1.00 91.00 74 ILE A O 1
ATOM 555 N N . ARG A 1 75 ? -11.707 1.212 16.327 1.00 88.88 75 ARG A N 1
ATOM 556 C CA . ARG A 1 75 ? -11.017 2.455 16.670 1.00 88.88 75 ARG A CA 1
ATOM 557 C C . ARG A 1 75 ? -9.774 2.103 17.474 1.00 88.88 75 ARG A C 1
ATOM 559 O O . ARG A 1 75 ? -9.831 1.240 18.346 1.00 88.88 75 ARG A O 1
ATOM 566 N N . ILE A 1 76 ? -8.673 2.756 17.140 1.00 88.56 76 ILE A N 1
ATOM 567 C CA . ILE A 1 76 ? -7.379 2.549 17.781 1.00 88.56 76 ILE A CA 1
ATOM 568 C C . ILE A 1 76 ? -7.160 3.593 18.872 1.00 88.56 76 ILE A C 1
ATOM 570 O O . ILE A 1 76 ? -7.592 4.738 18.740 1.00 88.56 76 ILE A O 1
ATOM 574 N N . GLU A 1 77 ? -6.489 3.177 19.938 1.00 88.44 77 GLU A N 1
ATOM 575 C CA . GLU A 1 77 ? -6.107 4.044 21.054 1.00 88.44 77 GLU A CA 1
ATOM 576 C C . GLU A 1 77 ? -4.848 4.868 20.709 1.00 88.44 77 GLU A C 1
ATOM 578 O O . GLU A 1 77 ? -4.154 4.589 19.726 1.00 88.44 77 GLU A O 1
ATOM 583 N N . GLU A 1 78 ? -4.529 5.890 21.508 1.00 84.69 78 GLU A N 1
ATOM 584 C CA . GLU A 1 78 ? -3.420 6.827 21.230 1.00 84.69 78 GLU A CA 1
ATOM 585 C C . GLU A 1 78 ? -2.054 6.123 21.088 1.00 84.69 78 GLU A C 1
ATOM 587 O O . GLU A 1 78 ? -1.259 6.437 20.201 1.00 84.69 78 GLU A O 1
ATOM 592 N N . ASP A 1 79 ? -1.779 5.119 21.921 1.00 83.94 79 ASP A N 1
ATOM 593 C CA . ASP A 1 79 ? -0.535 4.341 21.877 1.00 83.94 79 ASP A CA 1
ATOM 594 C C . ASP A 1 79 ? -0.404 3.527 20.577 1.00 83.94 79 ASP A C 1
ATOM 596 O O . ASP A 1 79 ? 0.663 3.475 19.959 1.00 83.94 79 ASP A O 1
ATOM 600 N N . GLN A 1 80 ? -1.508 2.944 20.114 1.00 87.75 80 GLN A N 1
ATOM 601 C CA . GLN A 1 80 ? -1.601 2.245 18.834 1.00 87.75 80 GLN A CA 1
ATOM 602 C C . GLN A 1 80 ? -1.514 3.215 17.651 1.00 87.75 80 GLN A C 1
ATOM 604 O O . GLN A 1 80 ? -0.944 2.876 16.607 1.00 87.75 80 GLN A O 1
ATOM 609 N N . TYR A 1 81 ? -2.034 4.431 17.813 1.00 90.81 81 TYR A N 1
ATOM 610 C CA . TYR A 1 81 ? -1.985 5.474 16.797 1.00 90.81 81 TYR A CA 1
ATOM 611 C C . TYR A 1 81 ? -0.555 5.932 16.501 1.00 90.81 81 TYR A C 1
ATOM 613 O O . TYR A 1 81 ? -0.203 6.126 15.333 1.00 90.81 81 TYR A O 1
ATOM 621 N N . HIS A 1 82 ? 0.311 6.001 17.516 1.00 90.50 82 HIS A N 1
ATOM 622 C CA . HIS A 1 82 ? 1.740 6.248 17.309 1.00 90.50 82 HIS A CA 1
ATOM 623 C C . HIS A 1 82 ? 2.380 5.209 16.376 1.00 90.50 82 HIS A C 1
ATOM 625 O O . HIS A 1 82 ? 3.064 5.586 15.421 1.00 90.50 82 HIS A O 1
ATOM 631 N N . ALA A 1 83 ? 2.097 3.918 16.576 1.00 91.00 83 ALA A N 1
ATOM 632 C CA . ALA A 1 83 ? 2.609 2.859 15.703 1.00 91.00 83 ALA A CA 1
ATOM 633 C C . ALA A 1 83 ? 2.082 2.989 14.261 1.00 91.00 83 ALA A C 1
ATOM 635 O O . ALA A 1 83 ? 2.833 2.817 13.296 1.00 91.00 83 ALA A O 1
ATOM 636 N N . VAL A 1 84 ? 0.806 3.354 14.092 1.00 94.44 84 VAL A N 1
ATOM 637 C CA . VAL A 1 84 ? 0.233 3.633 12.766 1.00 94.44 84 VAL A CA 1
ATOM 638 C C . VAL A 1 84 ? 0.951 4.802 12.094 1.00 94.44 84 VAL A C 1
ATOM 640 O O . VAL A 1 84 ? 1.325 4.687 10.924 1.00 94.44 84 VAL A O 1
ATOM 643 N N . ARG A 1 85 ? 1.214 5.900 12.814 1.00 93.81 85 ARG A N 1
ATOM 644 C CA . ARG A 1 85 ? 1.967 7.036 12.262 1.00 93.81 85 ARG A CA 1
ATOM 645 C C . ARG A 1 85 ? 3.371 6.637 11.814 1.00 93.81 85 ARG A C 1
ATOM 647 O O . ARG A 1 85 ? 3.797 7.072 10.745 1.00 93.81 85 ARG A O 1
ATOM 654 N N . GLU A 1 86 ? 4.067 5.788 12.566 1.00 94.69 86 GLU A N 1
ATOM 655 C CA . GLU A 1 86 ? 5.381 5.273 12.161 1.00 94.69 86 GLU A CA 1
ATOM 656 C C . GLU A 1 86 ? 5.300 4.461 10.862 1.00 94.69 86 GLU A C 1
ATOM 658 O O . GLU A 1 86 ? 6.105 4.666 9.946 1.00 94.69 86 GLU A O 1
ATOM 663 N N . TYR A 1 87 ? 4.304 3.577 10.729 1.00 94.88 87 TYR A N 1
ATOM 664 C CA . TYR A 1 87 ? 4.091 2.840 9.481 1.00 94.88 87 TYR A CA 1
ATOM 665 C C . TYR A 1 87 ? 3.804 3.768 8.304 1.00 94.88 87 TYR A C 1
ATOM 667 O O . TYR A 1 87 ? 4.383 3.565 7.232 1.00 94.88 87 TYR A O 1
ATOM 675 N N . MET A 1 88 ? 2.981 4.799 8.506 1.00 96.88 88 MET A N 1
ATOM 676 C CA . MET A 1 88 ? 2.692 5.808 7.486 1.00 96.88 88 MET A CA 1
ATOM 677 C C . MET A 1 88 ? 3.951 6.589 7.099 1.00 96.88 88 MET A C 1
ATOM 679 O O . MET A 1 88 ? 4.247 6.733 5.916 1.00 96.88 88 MET A O 1
ATOM 683 N N . GLN A 1 89 ? 4.753 7.029 8.067 1.00 97.00 89 GLN A N 1
ATOM 684 C CA . GLN A 1 89 ? 5.978 7.780 7.797 1.00 97.00 89 GLN A CA 1
ATOM 685 C C . GLN A 1 89 ? 7.001 6.948 7.011 1.00 97.00 89 GLN A C 1
ATOM 687 O O . GLN A 1 89 ? 7.623 7.448 6.071 1.00 97.00 89 GLN A O 1
ATOM 692 N N . VAL A 1 90 ? 7.177 5.673 7.367 1.00 97.12 90 VAL A N 1
ATOM 693 C CA . VAL A 1 90 ? 8.070 4.761 6.635 1.00 97.12 90 VAL A CA 1
ATOM 694 C C . VAL A 1 90 ? 7.519 4.452 5.240 1.00 97.12 90 VAL A C 1
ATOM 696 O O . VAL A 1 90 ? 8.285 4.400 4.276 1.00 97.12 90 VAL A O 1
ATOM 699 N N . MET A 1 91 ? 6.201 4.283 5.105 1.00 98.00 91 MET A N 1
ATOM 700 C CA . MET A 1 91 ? 5.545 4.119 3.806 1.00 98.00 91 MET A CA 1
ATOM 701 C C . MET A 1 91 ? 5.843 5.311 2.891 1.00 98.00 91 MET A C 1
ATOM 703 O O . MET A 1 91 ? 6.281 5.110 1.762 1.00 98.00 91 MET A O 1
ATOM 707 N N . GLU A 1 92 ? 5.697 6.539 3.388 1.00 98.25 92 GLU A N 1
ATOM 708 C CA . GLU A 1 92 ? 5.978 7.756 2.622 1.00 98.25 92 GLU A CA 1
ATOM 709 C C . GLU A 1 92 ? 7.447 7.863 2.182 1.00 98.25 92 GLU A C 1
ATOM 711 O O . GLU A 1 92 ? 7.730 8.245 1.045 1.00 98.25 92 GLU A O 1
ATOM 716 N N . GLN A 1 93 ? 8.399 7.438 3.020 1.00 98.31 93 GLN A N 1
ATOM 717 C CA . GLN A 1 93 ? 9.816 7.358 2.632 1.00 98.31 93 GLN A CA 1
ATOM 718 C C . GLN A 1 93 ? 10.051 6.364 1.485 1.00 98.31 93 GLN A C 1
ATOM 720 O O . GLN A 1 93 ? 10.841 6.629 0.568 1.00 98.31 93 GLN A O 1
ATOM 725 N N . TYR A 1 94 ? 9.358 5.223 1.506 1.00 98.19 94 TYR A N 1
ATOM 726 C CA . TYR A 1 94 ? 9.413 4.272 0.400 1.00 98.19 94 TYR A CA 1
ATOM 727 C C . TYR A 1 94 ? 8.751 4.820 -0.859 1.00 98.19 94 TYR A C 1
ATOM 729 O O . TYR A 1 94 ? 9.304 4.623 -1.937 1.00 98.19 94 TYR A O 1
ATOM 737 N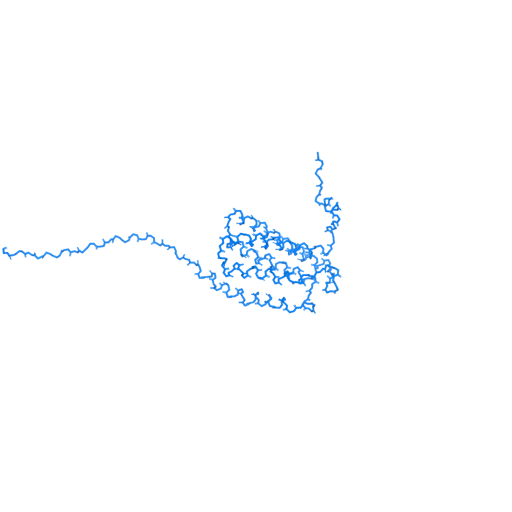 N . ILE A 1 95 ? 7.651 5.567 -0.753 1.00 98.38 95 ILE A N 1
ATOM 738 C CA . ILE A 1 95 ? 7.027 6.212 -1.917 1.00 98.38 95 ILE A CA 1
ATOM 739 C C . ILE A 1 95 ? 7.964 7.260 -2.524 1.00 98.38 95 ILE A C 1
ATOM 741 O O . ILE A 1 95 ? 8.146 7.285 -3.738 1.00 98.38 95 ILE A O 1
ATOM 745 N N . ALA A 1 96 ? 8.641 8.067 -1.705 1.00 98.31 96 ALA A N 1
ATOM 746 C CA . ALA A 1 96 ? 9.640 9.013 -2.200 1.00 98.31 96 ALA A CA 1
ATOM 747 C C . ALA A 1 96 ? 10.790 8.305 -2.945 1.00 98.31 96 ALA A C 1
ATOM 749 O O . ALA A 1 96 ? 11.236 8.768 -3.998 1.00 98.31 96 ALA A O 1
ATOM 750 N N . SER A 1 97 ? 11.238 7.155 -2.430 1.00 97.81 97 SER A N 1
ATOM 751 C CA . SER A 1 97 ? 12.246 6.316 -3.093 1.00 97.81 97 SER A CA 1
ATOM 752 C C . SER A 1 97 ? 11.720 5.714 -4.400 1.00 97.81 97 SER A C 1
ATOM 754 O O . SER A 1 97 ? 12.421 5.750 -5.409 1.00 97.81 97 SER A O 1
ATOM 756 N N . PHE A 1 98 ? 10.476 5.231 -4.398 1.00 98.06 98 PHE A N 1
ATOM 757 C CA . PHE A 1 98 ? 9.784 4.690 -5.566 1.00 98.06 98 PHE A CA 1
ATOM 758 C C . PHE A 1 98 ? 9.674 5.734 -6.682 1.00 98.06 98 PHE A C 1
ATOM 760 O O . PHE A 1 98 ? 10.045 5.455 -7.817 1.00 98.06 98 PHE A O 1
ATOM 767 N N . SER A 1 99 ? 9.257 6.963 -6.363 1.00 97.75 99 SER A N 1
ATOM 768 C CA . SER A 1 99 ? 9.174 8.063 -7.334 1.00 97.75 99 SER A CA 1
ATOM 769 C C . SER A 1 99 ? 10.535 8.485 -7.888 1.00 97.75 99 SER A C 1
ATOM 771 O O . SER A 1 99 ? 10.612 9.020 -8.990 1.00 97.75 99 SER A O 1
ATOM 773 N N . ARG A 1 100 ? 11.630 8.288 -7.143 1.00 97.94 100 ARG A N 1
ATOM 774 C CA . ARG A 1 100 ? 12.979 8.490 -7.691 1.00 97.94 100 ARG A CA 1
ATOM 775 C C . ARG A 1 100 ? 13.321 7.391 -8.699 1.00 97.94 100 ARG A C 1
ATOM 777 O O . ARG A 1 100 ? 13.736 7.717 -9.805 1.00 97.94 100 ARG A O 1
ATOM 784 N N . MET A 1 101 ? 13.097 6.129 -8.334 1.00 97.06 101 MET A N 1
ATOM 785 C CA . MET A 1 101 ? 13.353 4.970 -9.201 1.00 97.06 101 MET A CA 1
ATOM 786 C C . MET A 1 101 ? 12.519 5.011 -10.485 1.00 97.06 101 MET A C 1
ATOM 788 O O . MET A 1 101 ? 13.024 4.671 -11.549 1.00 97.06 101 MET A O 1
ATOM 792 N N . GLU A 1 102 ? 11.278 5.497 -10.406 1.00 96.44 102 GLU A N 1
ATOM 793 C CA . GLU A 1 102 ? 10.424 5.752 -11.570 1.00 96.44 102 GLU A CA 1
ATOM 794 C C . GLU A 1 102 ? 11.118 6.665 -12.590 1.00 96.44 102 GLU A C 1
ATOM 796 O O . GLU A 1 102 ? 11.189 6.335 -13.771 1.00 96.44 102 GLU A O 1
ATOM 801 N N . ARG A 1 103 ? 11.686 7.792 -12.142 1.00 96.25 103 ARG A N 1
ATOM 802 C CA . ARG A 1 103 ? 12.393 8.739 -13.026 1.00 96.25 103 ARG A CA 1
ATOM 803 C C . ARG A 1 103 ? 13.676 8.153 -13.609 1.00 96.25 103 ARG A C 1
ATOM 805 O O . ARG A 1 103 ? 14.101 8.568 -14.681 1.00 96.25 103 ARG A O 1
ATOM 812 N N . GLU A 1 104 ? 14.300 7.230 -12.886 1.00 95.25 104 GLU A N 1
ATOM 813 C CA . GLU A 1 104 ? 15.511 6.519 -13.304 1.00 95.25 104 GLU A CA 1
ATOM 814 C C . GLU A 1 104 ? 15.199 5.321 -14.221 1.00 95.25 104 GLU A C 1
ATOM 816 O O . GLU A 1 104 ? 16.113 4.772 -14.836 1.00 95.25 104 GLU A O 1
ATOM 821 N N . GLY A 1 105 ? 13.924 4.924 -14.343 1.00 92.56 105 GLY A N 1
ATOM 822 C CA . GLY A 1 105 ? 13.502 3.735 -15.085 1.00 92.56 105 GLY A CA 1
ATOM 823 C C . GLY A 1 105 ? 13.900 2.413 -14.413 1.00 92.56 105 GLY A C 1
ATOM 824 O O . GLY A 1 105 ? 13.989 1.384 -15.085 1.00 92.56 105 GLY A O 1
ATOM 825 N N . ASP A 1 106 ? 14.163 2.418 -13.102 1.00 94.50 106 ASP A N 1
ATOM 826 C CA . ASP A 1 106 ? 14.599 1.238 -12.346 1.00 94.50 106 ASP A CA 1
ATOM 827 C C . ASP A 1 106 ? 13.409 0.356 -11.931 1.00 94.50 106 ASP A C 1
ATOM 829 O O . ASP A 1 106 ? 12.966 0.343 -10.781 1.00 94.50 106 ASP A O 1
ATOM 833 N N . ALA A 1 107 ? 12.880 -0.411 -12.886 1.00 92.19 107 ALA A N 1
ATOM 834 C CA . ALA A 1 107 ? 11.727 -1.281 -12.653 1.00 92.19 107 ALA A CA 1
ATOM 835 C C . ALA A 1 107 ? 11.993 -2.399 -11.620 1.00 92.19 107 ALA A C 1
ATOM 837 O O . ALA A 1 107 ? 11.064 -2.839 -10.933 1.00 92.19 107 ALA A O 1
ATOM 838 N N . ASP A 1 108 ? 13.238 -2.867 -11.486 1.00 91.88 108 ASP A N 1
ATOM 839 C CA . ASP A 1 108 ? 13.603 -3.882 -10.491 1.00 91.88 108 ASP A CA 1
ATOM 840 C C . ASP A 1 108 ? 13.589 -3.268 -9.078 1.00 91.88 108 ASP A C 1
ATOM 842 O O . ASP A 1 108 ? 12.951 -3.820 -8.176 1.00 91.88 108 ASP A O 1
ATOM 846 N N . GLY A 1 109 ? 14.175 -2.079 -8.891 1.00 94.19 109 GLY A N 1
ATOM 847 C CA . GLY A 1 109 ? 14.087 -1.337 -7.629 1.00 94.19 109 GLY A CA 1
ATOM 848 C C . GLY A 1 109 ? 12.652 -0.947 -7.259 1.00 94.19 109 GLY A C 1
ATOM 849 O O . GLY A 1 109 ? 12.243 -1.073 -6.095 1.00 94.19 109 GLY A O 1
ATOM 850 N N . MET A 1 110 ? 11.844 -0.547 -8.247 1.00 96.56 110 MET A N 1
ATOM 851 C CA . MET A 1 110 ? 10.416 -0.275 -8.052 1.00 96.56 110 MET A CA 1
ATOM 852 C C . MET A 1 110 ? 9.655 -1.520 -7.581 1.00 96.56 110 MET A C 1
ATOM 854 O O . MET A 1 110 ? 8.796 -1.404 -6.708 1.00 96.56 110 MET A O 1
ATOM 858 N N . THR A 1 111 ? 9.996 -2.709 -8.095 1.00 95.81 111 THR A N 1
ATOM 859 C CA . THR A 1 111 ? 9.383 -3.985 -7.680 1.00 95.81 111 THR A CA 1
ATOM 860 C C . THR A 1 111 ? 9.587 -4.227 -6.186 1.00 95.81 111 THR A C 1
ATOM 862 O O . THR A 1 111 ? 8.622 -4.455 -5.450 1.00 95.81 111 THR A O 1
ATOM 865 N N . ASP A 1 112 ? 10.833 -4.128 -5.722 1.00 94.69 112 ASP A N 1
ATOM 866 C CA . ASP A 1 112 ? 11.183 -4.346 -4.315 1.00 94.69 112 ASP A CA 1
ATOM 867 C C . ASP A 1 112 ? 10.549 -3.294 -3.402 1.00 94.69 112 ASP A C 1
ATOM 869 O O . ASP A 1 112 ? 10.122 -3.588 -2.281 1.00 94.69 112 ASP A O 1
ATOM 873 N N . THR A 1 113 ? 10.462 -2.057 -3.887 1.00 97.31 113 THR A N 1
ATOM 874 C CA 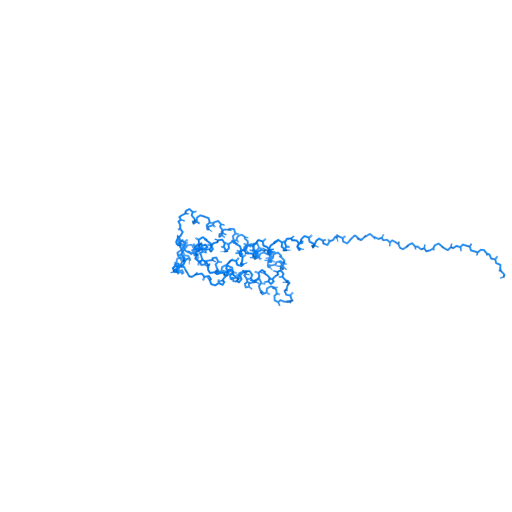. THR A 1 113 ? 9.899 -0.941 -3.124 1.00 97.31 113 THR A CA 1
ATOM 875 C C . THR A 1 113 ? 8.377 -1.034 -3.031 1.00 97.31 113 THR A C 1
ATOM 877 O O . THR A 1 113 ? 7.828 -0.812 -1.952 1.00 97.31 113 THR A O 1
ATOM 880 N N . LEU A 1 114 ? 7.688 -1.456 -4.098 1.00 97.31 114 LEU A N 1
ATOM 881 C CA . LEU A 1 114 ? 6.247 -1.725 -4.070 1.00 97.31 114 LEU A CA 1
ATOM 882 C C . LEU A 1 114 ? 5.901 -2.803 -3.035 1.00 97.31 114 LEU A C 1
ATOM 884 O O . LEU A 1 114 ? 4.930 -2.644 -2.293 1.00 97.31 114 LEU A O 1
ATOM 888 N N . ILE A 1 115 ? 6.709 -3.864 -2.924 1.00 94.69 115 ILE A N 1
ATOM 889 C CA . ILE A 1 115 ? 6.521 -4.896 -1.891 1.00 94.69 115 ILE A CA 1
ATOM 890 C C . ILE A 1 115 ? 6.604 -4.270 -0.492 1.00 94.69 115 ILE A C 1
ATOM 892 O O . ILE A 1 115 ? 5.723 -4.504 0.335 1.00 94.69 115 ILE A O 1
ATOM 896 N N . ARG A 1 116 ? 7.609 -3.425 -0.231 1.00 96.62 116 ARG A N 1
ATOM 897 C CA . ARG A 1 116 ? 7.788 -2.758 1.074 1.00 96.62 116 ARG A CA 1
ATOM 898 C C . ARG A 1 116 ? 6.645 -1.801 1.416 1.00 96.62 116 ARG A C 1
ATOM 900 O O . ARG A 1 116 ? 6.196 -1.782 2.562 1.00 96.62 116 ARG A O 1
ATOM 907 N N . ILE A 1 117 ? 6.154 -1.035 0.440 1.00 97.81 117 ILE A N 1
ATOM 908 C CA . ILE A 1 117 ? 4.982 -0.157 0.601 1.00 97.81 117 ILE A CA 1
ATOM 909 C C . ILE A 1 117 ? 3.754 -1.004 0.941 1.00 97.81 117 ILE A C 1
ATOM 911 O O . ILE A 1 117 ? 3.092 -0.753 1.946 1.00 97.81 117 ILE A O 1
ATOM 915 N N . THR A 1 118 ? 3.511 -2.064 0.165 1.00 97.12 118 THR A N 1
ATOM 916 C CA . THR A 1 118 ? 2.404 -3.007 0.382 1.00 97.12 118 THR A CA 1
ATOM 917 C C . THR A 1 118 ? 2.450 -3.617 1.785 1.00 97.12 118 THR A C 1
ATOM 919 O O . THR A 1 118 ? 1.425 -3.731 2.454 1.00 97.12 118 THR A O 1
ATOM 922 N N . GLU A 1 119 ? 3.638 -3.965 2.287 1.00 95.62 119 GLU A N 1
ATOM 923 C CA . GLU A 1 119 ? 3.802 -4.462 3.654 1.00 95.62 119 GLU A CA 1
ATOM 924 C C . GLU A 1 119 ? 3.421 -3.433 4.716 1.00 95.62 119 GLU A C 1
ATOM 926 O O . GLU A 1 119 ? 2.755 -3.811 5.680 1.00 95.62 119 GLU A O 1
ATOM 931 N N . ARG A 1 120 ? 3.829 -2.163 4.564 1.00 96.75 120 ARG A N 1
ATOM 932 C CA . ARG A 1 120 ? 3.449 -1.101 5.512 1.00 96.75 120 ARG A CA 1
ATOM 933 C C . ARG A 1 120 ? 1.937 -0.902 5.530 1.00 96.75 120 ARG A C 1
ATOM 935 O O . ARG A 1 120 ? 1.349 -0.876 6.603 1.00 96.75 120 ARG A O 1
ATOM 942 N N . VAL A 1 121 ? 1.307 -0.875 4.359 1.00 96.50 121 VAL A N 1
ATOM 943 C CA . VAL A 1 121 ? -0.153 -0.749 4.212 1.00 96.50 121 VAL A CA 1
ATOM 944 C C . VAL A 1 121 ? -0.871 -1.931 4.864 1.00 96.50 121 VAL A C 1
ATOM 946 O O . VAL A 1 121 ? -1.857 -1.754 5.576 1.00 96.50 121 VAL A O 1
ATOM 949 N N . ALA A 1 122 ? -0.341 -3.144 4.706 1.00 93.75 122 ALA A N 1
ATOM 950 C CA . ALA A 1 122 ? -0.883 -4.316 5.376 1.00 93.75 122 ALA A CA 1
ATOM 951 C C . ALA A 1 122 ? -0.719 -4.260 6.909 1.00 93.75 122 ALA A C 1
ATOM 953 O O . ALA A 1 122 ? -1.567 -4.805 7.611 1.00 93.75 122 ALA A O 1
ATOM 954 N N . GLU A 1 123 ? 0.356 -3.655 7.442 1.00 93.44 123 GLU A N 1
ATOM 955 C CA . GLU A 1 123 ? 0.482 -3.414 8.894 1.00 93.44 123 GLU A CA 1
ATOM 956 C C . GLU A 1 123 ? -0.555 -2.395 9.375 1.00 93.44 123 GLU A C 1
ATOM 958 O O . GLU A 1 123 ? -1.222 -2.653 10.371 1.00 93.44 123 GLU A O 1
ATOM 963 N N . VAL A 1 124 ? -0.765 -1.299 8.634 1.00 94.19 124 VAL A N 1
ATOM 964 C CA . VAL A 1 124 ? -1.825 -0.322 8.941 1.00 94.19 124 VAL A CA 1
ATOM 965 C C . VAL A 1 124 ? -3.179 -1.027 9.006 1.00 94.19 124 VAL A C 1
ATOM 967 O O . VAL A 1 124 ? -3.862 -0.930 10.021 1.00 94.19 124 VAL A O 1
ATOM 970 N N . ARG A 1 125 ? -3.531 -1.835 7.995 1.00 93.00 125 ARG A N 1
ATOM 971 C CA . ARG A 1 125 ? -4.784 -2.609 7.996 1.00 93.00 125 ARG A CA 1
ATOM 972 C C . ARG A 1 125 ? -4.927 -3.491 9.234 1.00 93.00 125 ARG A C 1
ATOM 974 O O . ARG A 1 125 ? -6.008 -3.544 9.804 1.00 93.00 125 ARG A O 1
ATOM 981 N N . ARG A 1 126 ? -3.856 -4.167 9.661 1.00 90.44 126 ARG A N 1
ATOM 982 C CA . ARG A 1 126 ? -3.875 -5.049 10.842 1.00 90.44 126 ARG A CA 1
ATOM 983 C C . ARG A 1 126 ? -4.168 -4.311 12.146 1.00 90.44 126 ARG A C 1
ATOM 985 O O . ARG A 1 126 ? -4.757 -4.917 13.034 1.00 90.44 126 ARG A O 1
ATOM 992 N N . MET A 1 127 ? -3.790 -3.037 12.255 1.00 92.06 127 MET A N 1
ATOM 993 C CA . MET A 1 127 ? -4.096 -2.224 13.437 1.00 92.06 127 MET A CA 1
ATOM 994 C C . MET A 1 127 ? -5.598 -1.934 13.552 1.00 92.06 127 MET A C 1
ATOM 996 O O . MET A 1 127 ? -6.142 -1.984 14.648 1.00 92.06 127 MET A O 1
ATOM 1000 N N . TYR A 1 128 ? -6.273 -1.696 12.424 1.00 91.69 128 TYR A N 1
ATOM 1001 C CA . TYR A 1 128 ? -7.712 -1.397 12.377 1.00 91.69 128 TYR A CA 1
ATOM 1002 C C . TYR A 1 128 ? -8.602 -2.636 12.201 1.00 91.69 128 TYR A C 1
ATOM 1004 O O . TYR A 1 128 ? -9.783 -2.596 12.525 1.00 91.69 128 TYR A O 1
ATOM 1012 N N . GLN A 1 129 ? -8.063 -3.733 11.671 1.00 87.62 129 GLN A N 1
ATOM 1013 C CA . GLN A 1 129 ? -8.751 -5.011 11.473 1.00 87.62 129 GLN A CA 1
ATOM 1014 C C . GLN A 1 129 ? -7.857 -6.170 11.938 1.00 87.62 129 GLN A C 1
ATOM 1016 O O . GLN A 1 129 ? -7.216 -6.830 11.109 1.00 87.62 129 GLN A O 1
ATOM 1021 N N . PRO A 1 130 ? -7.781 -6.435 13.253 1.00 80.62 130 PRO A N 1
ATOM 1022 C CA . PRO A 1 130 ? -7.033 -7.576 13.765 1.00 80.62 130 PRO A CA 1
ATOM 1023 C C . PRO A 1 130 ? -7.623 -8.911 13.272 1.00 80.62 130 PRO A C 1
ATOM 1025 O O . PRO A 1 130 ? -8.812 -9.025 12.972 1.00 80.62 130 PRO A O 1
ATOM 1028 N N . ASP A 1 131 ? -6.775 -9.944 13.196 1.00 63.06 131 ASP A N 1
ATOM 1029 C CA . ASP A 1 131 ? -7.020 -11.232 12.516 1.00 63.06 131 ASP A CA 1
ATOM 1030 C C . ASP A 1 131 ? -8.313 -11.985 12.916 1.00 63.06 131 ASP A C 1
ATOM 1032 O O . ASP A 1 131 ? -8.747 -12.866 12.175 1.00 63.06 131 ASP A O 1
ATOM 1036 N N . SER A 1 132 ? -8.967 -11.655 14.036 1.00 49.44 132 SER A N 1
ATOM 1037 C CA . SER A 1 132 ? -10.284 -12.208 14.399 1.00 49.44 132 SER A CA 1
ATOM 1038 C C . SER A 1 132 ? -11.421 -11.758 13.468 1.00 49.44 132 SER A C 1
ATOM 1040 O O . SER A 1 132 ? -12.469 -12.403 13.452 1.00 49.44 132 SER A O 1
ATOM 1042 N N . LEU A 1 133 ? -11.213 -10.692 12.684 1.00 49.28 133 LEU A N 1
ATOM 1043 C CA . LEU A 1 133 ? -12.199 -10.082 11.781 1.00 49.28 133 LEU A CA 1
ATOM 1044 C C . LEU A 1 133 ? -11.797 -10.160 10.294 1.00 49.28 133 LEU A C 1
ATOM 1046 O O . LEU A 1 133 ? -12.581 -9.808 9.418 1.00 49.28 133 LEU A O 1
ATOM 1050 N N . CYS A 1 134 ? -10.597 -10.653 9.967 1.00 49.91 134 CYS A N 1
ATOM 1051 C CA . CYS A 1 134 ? -10.096 -10.667 8.591 1.00 49.91 134 CYS A CA 1
ATOM 1052 C C . CYS A 1 134 ? -10.521 -11.946 7.832 1.00 49.91 134 CYS A C 1
ATOM 1054 O O . CYS A 1 134 ? -10.090 -13.058 8.150 1.00 49.91 134 CYS A O 1
ATOM 1056 N N . ARG A 1 135 ? -11.354 -11.806 6.787 1.00 51.56 135 ARG A N 1
ATOM 1057 C CA . ARG A 1 135 ? -11.741 -12.890 5.848 1.00 51.56 135 ARG A CA 1
ATOM 1058 C C . ARG A 1 135 ? -10.497 -13.591 5.228 1.00 51.56 135 ARG A C 1
ATOM 1060 O O . ARG A 1 135 ? -9.430 -12.984 5.144 1.00 51.56 135 ARG A O 1
ATOM 1067 N N . PRO A 1 136 ? -10.599 -14.834 4.696 1.00 50.91 136 PRO A N 1
ATOM 1068 C CA . PRO A 1 136 ? -9.458 -15.715 4.374 1.00 50.91 136 PRO A CA 1
ATOM 1069 C C . PRO A 1 136 ? -8.367 -15.187 3.421 1.00 50.91 136 PRO A C 1
ATOM 1071 O O . PRO A 1 136 ? -7.288 -15.777 3.365 1.00 50.91 136 PRO A O 1
ATOM 1074 N N . LEU A 1 137 ? -8.609 -14.115 2.660 1.00 49.19 137 LEU A N 1
ATOM 1075 C CA . LEU A 1 137 ? -7.692 -13.625 1.622 1.00 49.19 137 LEU A CA 1
ATOM 1076 C C . LEU A 1 137 ? -6.371 -13.078 2.195 1.00 49.19 137 LEU A C 1
ATOM 1078 O O . LEU A 1 137 ? -5.306 -13.357 1.636 1.00 49.19 137 LEU A O 1
ATOM 1082 N N . LEU A 1 138 ? -6.394 -12.420 3.363 1.00 49.12 138 LEU A N 1
ATOM 1083 C CA . LEU A 1 138 ? -5.164 -11.934 4.008 1.00 49.12 138 LEU A CA 1
ATOM 1084 C C . LEU A 1 138 ? -4.299 -13.068 4.589 1.00 49.12 138 LEU A C 1
ATOM 1086 O O . LEU A 1 138 ? -3.078 -12.928 4.685 1.00 49.12 138 LEU A O 1
ATOM 1090 N N . ARG A 1 139 ? -4.885 -14.231 4.908 1.00 48.62 139 ARG A N 1
ATOM 1091 C CA . ARG A 1 139 ? -4.134 -15.412 5.379 1.00 48.62 139 ARG A CA 1
ATOM 1092 C C . ARG A 1 139 ? -3.194 -15.950 4.296 1.00 48.62 139 ARG A C 1
ATOM 1094 O O . ARG A 1 139 ? -2.072 -16.361 4.599 1.00 48.62 139 ARG A O 1
ATOM 1101 N N . SER A 1 140 ? -3.615 -15.899 3.031 1.00 44.75 140 SER A N 1
ATOM 1102 C CA . SER A 1 140 ? -2.778 -16.258 1.877 1.00 44.75 140 SER A CA 1
ATOM 1103 C C . SER A 1 140 ? -1.662 -15.236 1.633 1.00 44.75 140 SER A C 1
ATOM 1105 O O . SER A 1 140 ? -0.526 -15.626 1.363 1.00 44.75 140 SER A O 1
ATOM 1107 N N . ALA A 1 141 ? -1.928 -13.945 1.843 1.00 50.12 141 ALA A N 1
ATOM 1108 C CA . ALA A 1 141 ? -0.912 -12.889 1.810 1.00 50.12 141 ALA A CA 1
ATOM 1109 C C . ALA A 1 141 ? 0.122 -13.023 2.959 1.00 50.12 141 ALA A C 1
ATOM 1111 O O . ALA A 1 141 ? 1.329 -12.879 2.756 1.00 50.12 141 ALA A O 1
ATOM 1112 N N . GLY A 1 142 ? -0.310 -13.427 4.160 1.00 50.38 142 GLY A N 1
ATOM 1113 C CA . GLY A 1 142 ? 0.589 -13.804 5.261 1.00 50.38 142 GLY A CA 1
ATOM 1114 C C . GLY A 1 142 ? 1.436 -15.054 4.962 1.00 50.38 142 GLY A C 1
ATOM 1115 O O . GLY A 1 142 ? 2.577 -15.166 5.419 1.00 50.38 142 GLY A O 1
ATOM 1116 N N . SER A 1 143 ? 0.921 -15.980 4.146 1.00 47.69 143 SER A N 1
ATOM 1117 C CA . SER A 1 143 ? 1.679 -17.124 3.610 1.00 47.69 143 SER A CA 1
ATOM 1118 C C . SER A 1 143 ? 2.726 -16.694 2.567 1.00 47.69 143 SER A C 1
ATOM 1120 O O . SER A 1 143 ? 3.846 -17.218 2.572 1.00 47.69 143 SER A O 1
ATOM 1122 N N . PHE A 1 144 ? 2.431 -15.677 1.744 1.00 46.69 144 PHE A N 1
ATOM 1123 C CA . PHE A 1 144 ? 3.405 -15.045 0.839 1.00 46.69 144 PHE A CA 1
ATOM 1124 C C . PHE A 1 144 ? 4.604 -14.466 1.615 1.00 46.69 144 PHE A C 1
ATOM 1126 O O . PHE A 1 144 ? 5.750 -14.763 1.263 1.00 46.69 144 PHE A O 1
ATOM 1133 N N . ARG A 1 145 ? 4.360 -13.786 2.751 1.00 49.81 145 ARG A N 1
ATOM 1134 C CA . ARG A 1 145 ? 5.413 -13.298 3.674 1.00 49.81 145 ARG A CA 1
ATOM 1135 C C . ARG A 1 145 ? 6.361 -14.414 4.145 1.00 49.81 145 ARG A C 1
ATOM 1137 O O . ARG A 1 145 ? 7.569 -14.203 4.209 1.00 49.81 145 ARG A O 1
ATOM 1144 N N . LYS A 1 146 ? 5.849 -15.603 4.497 1.00 49.06 146 LYS A N 1
ATOM 1145 C CA . LYS A 1 146 ? 6.670 -16.680 5.098 1.00 49.06 146 LYS A CA 1
ATOM 1146 C C . LYS A 1 146 ? 7.323 -17.609 4.071 1.00 49.06 146 LYS A C 1
ATOM 1148 O O . LYS A 1 146 ? 8.490 -17.969 4.235 1.00 49.06 146 LYS A O 1
ATOM 1153 N N . ASN A 1 147 ? 6.603 -17.996 3.018 1.00 43.28 147 ASN A N 1
ATOM 1154 C CA . ASN A 1 147 ? 7.064 -19.006 2.059 1.00 43.28 147 ASN A CA 1
ATOM 1155 C C . ASN A 1 147 ? 7.413 -18.418 0.683 1.00 43.28 147 ASN A C 1
ATOM 1157 O O . ASN A 1 147 ? 8.417 -18.832 0.100 1.00 43.28 147 ASN A O 1
ATOM 1161 N N . GLY A 1 148 ? 6.663 -17.425 0.196 1.00 47.59 148 GLY A N 1
ATOM 1162 C CA . GLY A 1 148 ? 6.925 -16.754 -1.086 1.00 47.59 148 GLY A CA 1
ATOM 1163 C C . GLY A 1 148 ? 8.226 -15.947 -1.065 1.00 47.59 148 GLY A C 1
ATOM 1164 O O . GLY A 1 148 ? 9.099 -16.144 -1.911 1.00 47.59 148 GLY A O 1
ATOM 1165 N N . MET A 1 149 ? 8.429 -15.153 -0.010 1.00 53.59 149 MET A N 1
ATOM 1166 C CA . MET A 1 149 ? 9.644 -14.357 0.217 1.00 53.59 149 MET A CA 1
ATOM 1167 C C . MET A 1 149 ? 10.914 -15.220 0.362 1.00 53.59 149 MET A C 1
ATOM 1169 O O . MET A 1 149 ? 11.992 -14.828 -0.078 1.00 53.59 149 MET A O 1
ATOM 1173 N N . ARG A 1 150 ? 10.808 -16.432 0.936 1.00 51.34 150 ARG A N 1
ATOM 1174 C CA . ARG A 1 150 ? 11.928 -17.396 1.035 1.00 51.34 150 ARG A CA 1
ATOM 1175 C C . ARG A 1 150 ? 12.317 -17.979 -0.320 1.00 51.34 150 ARG A C 1
ATOM 1177 O O . ARG A 1 150 ? 13.493 -18.267 -0.535 1.00 51.34 150 ARG A O 1
ATOM 1184 N N . ILE A 1 151 ? 11.351 -18.196 -1.210 1.00 50.34 151 ILE A N 1
ATOM 1185 C CA . ILE A 1 151 ? 11.604 -18.654 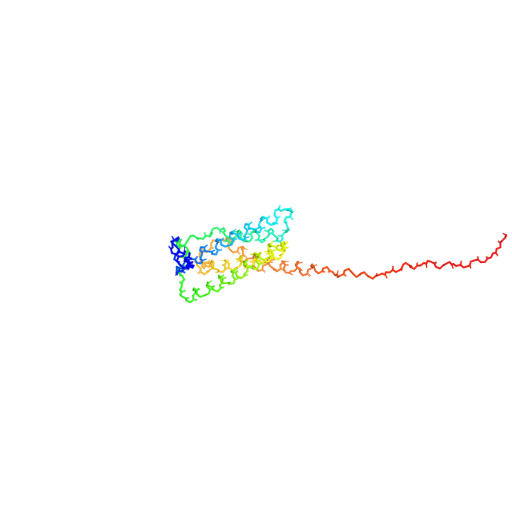-2.582 1.00 50.34 151 ILE A CA 1
ATOM 1186 C C . ILE A 1 151 ? 12.193 -17.499 -3.408 1.00 50.34 151 ILE A C 1
ATOM 1188 O O . ILE A 1 151 ? 13.166 -17.704 -4.135 1.00 50.34 151 ILE A O 1
ATOM 1192 N N . TRP A 1 152 ? 11.706 -16.272 -3.202 1.00 48.59 152 TRP A N 1
ATOM 1193 C CA . TRP A 1 152 ? 12.239 -15.053 -3.813 1.00 48.59 152 TRP A CA 1
ATOM 1194 C C . TRP A 1 152 ? 13.680 -14.731 -3.370 1.00 48.59 152 TRP A C 1
ATOM 1196 O O . TRP A 1 152 ? 14.556 -14.601 -4.221 1.00 48.59 152 TRP A O 1
ATOM 1206 N N . ALA A 1 153 ? 13.984 -14.742 -2.067 1.00 51.88 153 ALA A N 1
ATOM 1207 C CA . ALA A 1 153 ? 15.336 -14.510 -1.536 1.00 51.88 153 ALA A CA 1
ATOM 1208 C C . ALA A 1 153 ? 16.369 -15.548 -2.026 1.00 51.88 153 ALA A C 1
ATOM 1210 O O . ALA A 1 153 ? 17.562 -15.262 -2.141 1.00 51.88 153 ALA A O 1
ATOM 1211 N N . LYS A 1 154 ? 15.921 -16.773 -2.334 1.00 51.09 154 LYS A N 1
ATOM 1212 C CA . LYS A 1 154 ? 16.755 -17.812 -2.963 1.00 51.09 154 LYS A CA 1
ATOM 1213 C C . LYS A 1 154 ? 16.964 -17.577 -4.465 1.00 51.09 154 LYS A C 1
ATOM 1215 O O . LYS A 1 154 ? 17.986 -18.006 -4.996 1.00 51.09 154 LYS A O 1
ATOM 1220 N N . SER A 1 155 ? 16.017 -16.918 -5.132 1.00 39.78 155 SER A N 1
ATOM 1221 C CA . SER A 1 155 ? 16.048 -16.586 -6.562 1.00 39.78 155 SER A CA 1
ATOM 1222 C C . SER A 1 155 ? 16.930 -15.363 -6.851 1.00 39.78 155 SER A C 1
ATOM 1224 O O . SER A 1 155 ? 17.783 -15.411 -7.738 1.00 39.78 155 SER A O 1
ATOM 1226 N N . THR A 1 156 ? 16.830 -14.304 -6.041 1.00 46.97 156 THR A N 1
ATOM 1227 C CA . THR A 1 156 ? 17.647 -13.084 -6.182 1.00 46.97 156 THR A CA 1
ATOM 1228 C C . THR A 1 156 ? 19.126 -13.311 -5.861 1.00 46.97 156 THR A C 1
ATOM 1230 O O . THR A 1 156 ? 19.990 -12.742 -6.524 1.00 46.97 156 THR A O 1
ATOM 1233 N N . ARG A 1 157 ? 19.456 -14.245 -4.955 1.00 40.88 157 ARG A N 1
ATOM 1234 C CA . ARG A 1 157 ? 20.849 -14.653 -4.671 1.00 40.88 157 ARG A CA 1
ATOM 1235 C C . ARG A 1 157 ? 21.543 -15.369 -5.852 1.00 40.88 157 ARG A C 1
ATOM 1237 O O . ARG A 1 157 ? 22.752 -15.566 -5.804 1.00 40.88 157 ARG A O 1
ATOM 1244 N N . ARG A 1 158 ? 20.820 -15.753 -6.918 1.00 38.72 158 ARG A N 1
ATOM 1245 C CA . ARG A 1 158 ? 21.397 -16.367 -8.137 1.00 38.72 158 ARG A CA 1
ATOM 1246 C C . ARG A 1 158 ? 21.665 -15.387 -9.287 1.00 38.72 158 ARG A C 1
ATOM 1248 O O . ARG A 1 158 ? 22.223 -15.815 -10.292 1.00 38.72 158 ARG A O 1
ATOM 1255 N N . LYS A 1 159 ? 21.314 -14.100 -9.164 1.00 45.12 159 LYS A N 1
ATOM 1256 C CA . LYS A 1 159 ? 21.550 -13.088 -10.215 1.00 45.12 159 LYS A CA 1
ATOM 1257 C C . LYS A 1 159 ? 22.847 -12.280 -10.045 1.00 45.12 159 LYS A C 1
ATOM 1259 O O . LYS A 1 159 ? 23.000 -11.242 -10.677 1.00 45.12 159 LYS A O 1
ATOM 1264 N N . THR A 1 160 ? 23.828 -12.757 -9.276 1.00 38.38 160 THR A N 1
ATOM 1265 C CA . THR A 1 160 ? 25.201 -12.245 -9.410 1.00 38.38 160 THR A CA 1
ATOM 1266 C C . THR A 1 160 ? 25.799 -12.827 -10.688 1.00 38.38 160 THR A C 1
ATOM 1268 O O . THR A 1 160 ? 26.398 -13.901 -10.682 1.00 38.38 160 THR A O 1
ATOM 1271 N N . ILE A 1 161 ? 25.588 -12.147 -11.815 1.00 43.12 161 ILE A N 1
ATOM 1272 C CA . ILE A 1 161 ? 26.361 -12.398 -13.033 1.00 43.12 161 ILE A CA 1
ATOM 1273 C C . ILE A 1 161 ? 27.830 -12.141 -12.651 1.00 43.12 161 ILE A C 1
ATOM 1275 O O . ILE A 1 161 ? 28.143 -11.024 -12.233 1.00 43.12 161 ILE A O 1
ATOM 1279 N N . PRO A 1 162 ? 28.738 -13.136 -12.714 1.00 37.72 162 PRO A N 1
ATOM 1280 C CA . PRO A 1 162 ? 30.146 -12.876 -12.445 1.00 37.72 162 PRO A CA 1
ATOM 1281 C C . PRO A 1 162 ? 30.655 -11.866 -13.482 1.00 37.72 162 PRO A C 1
ATOM 1283 O O . PRO A 1 162 ? 30.225 -11.926 -14.639 1.00 37.72 162 PRO A O 1
ATOM 1286 N N . PRO A 1 163 ? 31.556 -10.936 -13.114 1.00 37.22 163 PRO A N 1
ATOM 1287 C CA . PRO A 1 163 ? 32.078 -9.977 -14.075 1.00 37.22 163 PRO A CA 1
ATOM 1288 C C . PRO A 1 163 ? 32.675 -10.749 -15.255 1.00 37.22 163 PRO A C 1
ATOM 1290 O O . PRO A 1 163 ? 33.495 -11.651 -15.057 1.00 37.22 163 PRO A O 1
ATOM 1293 N N . GLN A 1 164 ? 32.250 -10.427 -16.483 1.00 44.38 164 GLN A N 1
ATOM 1294 C CA . GLN A 1 164 ? 32.900 -10.944 -17.685 1.00 44.38 164 GLN A CA 1
ATOM 1295 C C . GLN A 1 164 ? 34.354 -10.475 -17.662 1.00 44.38 164 GLN A C 1
ATOM 1297 O O . GLN A 1 164 ? 34.687 -9.347 -18.025 1.00 44.38 164 GLN A O 1
ATOM 1302 N N . ASN A 1 165 ? 35.232 -11.360 -17.207 1.00 36.56 165 ASN A N 1
ATOM 1303 C CA . ASN A 1 165 ? 36.659 -11.149 -17.226 1.00 36.56 165 ASN A CA 1
ATOM 1304 C C . ASN A 1 165 ? 37.106 -11.109 -18.696 1.00 36.56 165 ASN A C 1
ATOM 1306 O O . ASN A 1 165 ? 37.286 -12.152 -19.329 1.00 36.56 165 ASN A O 1
ATOM 1310 N N . ARG A 1 166 ? 37.287 -9.904 -19.256 1.00 46.84 166 ARG A N 1
ATOM 1311 C CA . ARG A 1 166 ? 38.024 -9.681 -20.512 1.00 46.84 166 ARG A CA 1
ATOM 1312 C C . ARG A 1 166 ? 39.510 -9.977 -20.286 1.00 46.84 166 ARG A C 1
ATOM 1314 O O . ARG A 1 166 ? 40.369 -9.107 -20.385 1.00 46.84 166 ARG A O 1
ATOM 1321 N N . SER A 1 167 ? 39.831 -11.236 -20.024 1.00 42.84 167 SER A N 1
ATOM 1322 C CA . SER A 1 167 ? 41.191 -11.742 -20.125 1.00 42.84 167 SER A CA 1
ATOM 1323 C C . SER A 1 167 ? 41.445 -12.119 -21.581 1.00 42.84 167 SER A C 1
ATOM 1325 O O . SER A 1 167 ? 41.035 -13.177 -22.055 1.00 42.84 167 SER A O 1
ATOM 1327 N N . ARG A 1 168 ? 42.124 -11.214 -22.298 1.00 50.28 168 ARG A N 1
ATOM 1328 C CA . ARG A 1 168 ? 42.764 -11.464 -23.596 1.00 50.28 168 ARG A CA 1
ATOM 1329 C C . ARG A 1 168 ? 43.561 -12.775 -23.535 1.00 50.28 168 ARG A C 1
ATOM 1331 O O . ARG A 1 168 ? 44.698 -12.782 -23.070 1.00 50.28 168 ARG A O 1
ATOM 1338 N N . LYS A 1 169 ? 43.022 -13.873 -24.065 1.00 45.28 169 LYS A N 1
ATOM 1339 C CA . LYS A 1 169 ? 43.851 -15.003 -24.497 1.00 45.28 169 LYS A CA 1
ATOM 1340 C C . LYS A 1 169 ? 44.271 -14.735 -25.936 1.00 45.28 169 LYS A C 1
ATOM 1342 O O . LYS A 1 169 ? 43.472 -14.860 -26.856 1.00 45.28 169 LYS A O 1
ATOM 1347 N N . ARG A 1 170 ? 45.531 -14.325 -26.121 1.00 46.25 170 ARG A N 1
ATOM 1348 C CA . ARG A 1 170 ? 46.185 -14.363 -27.436 1.00 46.25 170 ARG A CA 1
ATOM 1349 C C . ARG A 1 170 ? 46.095 -15.804 -27.971 1.00 46.25 170 ARG A C 1
ATOM 1351 O O . ARG A 1 170 ? 46.393 -16.722 -27.200 1.00 46.25 170 ARG A O 1
ATOM 1358 N N . PRO A 1 171 ? 45.722 -16.033 -29.239 1.00 42.34 171 PRO A N 1
ATOM 1359 C CA . PRO A 1 171 ? 45.785 -17.370 -29.808 1.00 42.34 171 PRO A CA 1
ATOM 1360 C C . PRO A 1 171 ? 47.253 -17.812 -29.878 1.00 42.34 171 PRO A C 1
ATOM 1362 O O . PRO A 1 171 ? 48.107 -17.100 -30.407 1.00 42.34 171 PRO A O 1
ATOM 1365 N N . ARG A 1 172 ? 47.563 -18.973 -29.291 1.00 46.81 172 ARG A N 1
ATOM 1366 C CA . ARG A 1 172 ? 48.859 -19.638 -29.468 1.00 46.81 172 ARG A CA 1
ATOM 1367 C C . ARG A 1 172 ? 48.923 -20.133 -30.912 1.00 46.81 172 ARG A C 1
ATOM 1369 O O . ARG A 1 172 ? 48.121 -20.981 -31.287 1.00 46.81 172 ARG A O 1
ATOM 1376 N N . MET A 1 173 ? 49.856 -19.610 -31.706 1.00 48.09 173 MET A N 1
ATOM 1377 C CA . MET A 1 173 ? 50.146 -20.176 -33.025 1.00 48.09 173 MET A CA 1
ATOM 1378 C C . MET A 1 173 ? 50.700 -21.604 -32.875 1.00 48.09 173 MET A C 1
ATOM 1380 O O . MET A 1 173 ? 51.491 -21.846 -31.954 1.00 48.09 173 MET A O 1
ATOM 1384 N N . PRO A 1 174 ? 50.337 -22.543 -33.765 1.00 51.53 174 PRO A N 1
ATOM 1385 C CA . PRO A 1 174 ? 50.989 -23.842 -33.832 1.00 51.53 174 PRO A CA 1
ATOM 1386 C C . PRO A 1 174 ? 52.465 -23.657 -34.196 1.00 51.53 174 PRO A C 1
ATOM 1388 O O . PRO A 1 174 ? 52.797 -22.931 -35.132 1.00 51.53 174 PRO A O 1
ATOM 1391 N N . ARG A 1 175 ? 53.363 -24.312 -33.456 1.00 50.03 175 ARG A N 1
ATOM 1392 C CA . ARG A 1 175 ? 54.776 -24.392 -33.836 1.00 50.03 175 ARG A CA 1
ATOM 1393 C C . ARG A 1 175 ? 54.887 -25.272 -35.083 1.00 50.03 175 ARG A C 1
ATOM 1395 O O . ARG A 1 175 ? 54.546 -26.450 -35.023 1.00 50.03 175 ARG A O 1
ATOM 1402 N N . LEU A 1 176 ? 5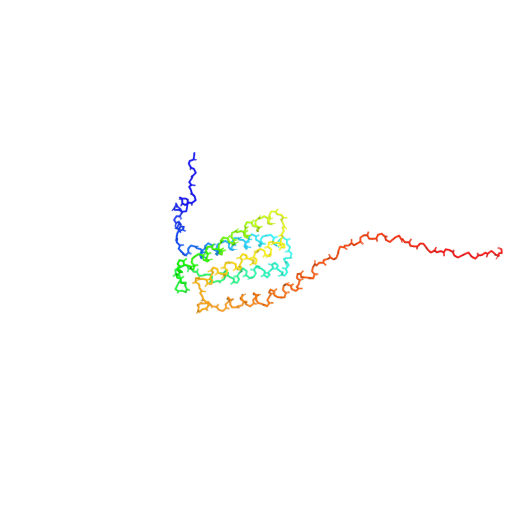5.361 -24.701 -36.188 1.00 53.03 176 LEU A N 1
ATOM 1403 C CA . LEU A 1 176 ? 55.818 -25.460 -37.351 1.00 53.03 176 LEU A CA 1
ATOM 1404 C C . LEU A 1 176 ? 57.002 -26.337 -36.923 1.00 53.03 176 LEU A C 1
ATOM 1406 O O . LEU A 1 176 ? 57.978 -25.842 -36.360 1.00 53.03 176 LEU A O 1
ATOM 1410 N N . ASN A 1 177 ? 56.885 -27.643 -37.149 1.00 54.03 177 ASN A N 1
ATOM 1411 C CA . ASN A 1 177 ? 57.962 -28.607 -36.949 1.00 54.03 177 ASN A CA 1
ATOM 1412 C C . ASN A 1 177 ? 58.844 -28.610 -38.212 1.00 54.03 177 ASN A C 1
ATOM 1414 O O . ASN A 1 177 ? 58.288 -28.794 -39.299 1.00 54.03 177 ASN A O 1
ATOM 1418 N N . PRO A 1 178 ? 60.170 -28.408 -38.131 1.00 51.56 178 PRO A N 1
ATOM 1419 C CA . PRO A 1 178 ? 61.013 -28.450 -39.315 1.00 51.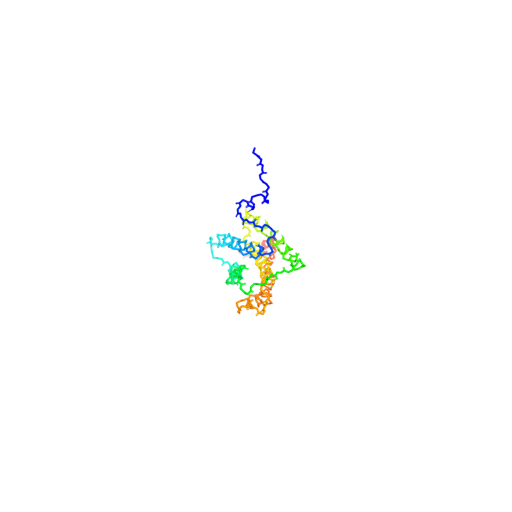56 178 PRO A CA 1
ATOM 1420 C C . PRO A 1 178 ? 61.229 -29.912 -39.718 1.00 51.56 178 PRO A C 1
ATOM 1422 O O . PRO A 1 178 ? 61.909 -30.666 -39.024 1.00 51.56 178 PRO A O 1
ATOM 1425 N N . ARG A 1 179 ? 60.657 -30.328 -40.850 1.00 44.50 179 ARG A N 1
ATOM 1426 C CA . ARG A 1 179 ? 61.203 -31.457 -41.611 1.00 44.50 179 ARG A CA 1
ATOM 1427 C C . ARG A 1 179 ? 62.042 -30.889 -42.750 1.00 44.50 179 ARG A C 1
ATOM 1429 O O . ARG A 1 179 ? 61.528 -30.201 -43.624 1.00 44.50 179 ARG A O 1
ATOM 1436 N N . SER A 1 180 ? 63.340 -31.139 -42.638 1.00 52.72 180 SER A N 1
ATOM 1437 C CA . SER A 1 180 ? 64.402 -30.866 -43.607 1.00 52.72 180 SER A CA 1
ATOM 1438 C C . SER A 1 180 ? 64.252 -31.707 -44.895 1.00 52.72 180 SER A C 1
ATOM 1440 O O . SER A 1 180 ? 63.433 -32.629 -44.919 1.00 52.72 180 SER A O 1
ATOM 1442 N N . PRO A 1 181 ? 64.996 -31.361 -45.965 1.00 51.28 181 PRO A N 1
ATOM 1443 C CA . PRO A 1 181 ? 64.626 -31.577 -47.363 1.00 51.28 181 PRO A CA 1
ATOM 1444 C C . PRO A 1 181 ? 65.104 -32.928 -47.906 1.00 51.28 181 PRO A C 1
ATOM 1446 O O . PRO A 1 181 ? 66.072 -33.471 -47.385 1.00 51.28 181 PRO A O 1
ATOM 1449 N N . ASN A 1 182 ? 64.447 -33.419 -48.963 1.00 43.97 182 ASN A N 1
ATOM 1450 C CA . ASN A 1 182 ? 65.034 -34.256 -50.019 1.00 43.97 182 ASN A CA 1
ATOM 1451 C C . ASN A 1 182 ? 64.002 -34.482 -51.136 1.00 43.97 182 ASN A C 1
ATOM 1453 O O . ASN A 1 182 ? 63.029 -35.200 -50.917 1.00 43.97 182 ASN A O 1
ATOM 1457 N N . GLU A 1 183 ? 64.204 -33.803 -52.266 1.00 39.97 183 GLU A N 1
ATOM 1458 C CA . GLU A 1 183 ? 64.310 -34.314 -53.654 1.00 39.97 183 GLU A CA 1
ATOM 1459 C C . GLU A 1 183 ? 64.190 -33.157 -54.654 1.00 39.97 183 GLU A C 1
ATOM 1461 O O . GLU A 1 183 ? 63.225 -32.364 -54.552 1.00 39.97 183 GLU A O 1
#

Organism: NCBI:txid356829

Sequence (183 aa):
MTSMSAEELAADRGIDVNDPMLPLKVAAERLSIVRYVFLVQVEGGIASAAQRASLEYSDAVLIGWPDADSPEVIRIEEDQYHAVREYMQVMEQYIASFSRMEREGDADGMTDTLIRITERVAEVRRMYQPDSLCRPLLRSAGSFRKNGMRIWAKSTRRKTIPPQNRSRKRPRMPRLNPRSPNE

Foldseek 3Di:
DPDDDPCSVCVVVVHDPPPLLVLLVVLLVLLVVLLVLLCVLQVVDPRDPLSVVLSVLSCLLNVCRDDSPDPQFDRADPVLSVVLVVLVVVLVVLVVVLVVCSVVSVSVSSSVSSNSSSVSSSVNSCSGHPPVSDDCSVVVSVVCVPPVVVVVVVVVVPPPPDPPPPPDDDDDDDDDDDDDDDD

Radius of gyration: 26.6 Å; chains: 1; bounding box: 83×70×76 Å